Protein AF-A0A3C0MHP8-F1 (afdb_monomer_lite)

Sequence (85 aa):
MVTINSTLDADTAQLIAEEFGHPVKRVAESDVLEGLDGEKDVAEAMTPRAPVVTVMGHVDHGKTSLLDALRQTDVVSREAGGITQ

Radius of gyration: 21.29 Å; chains: 1; bounding box: 47×23×47 Å

Secondary structure (DSSP, 8-state):
---TTPPPPHHHHHHHHHHTTPPP----TTTTSTT-SPPPPPGGG----PPP-----STTSSHHHHHHHHHT---GGGSTTSS--

Foldseek 3Di:
DDDPPDDDDPVRVCVVCVVVVHDDDDDPPVCVVVPPDDPDDDPVPDDDDDDDDDDDDDPPPCSVVVVCVVVVHDVLVVDDPSGDD

pLDDT: mean 83.79, std 9.73, range [60.38, 94.56]

Structure (mmCIF, N/CA/C/O backbone):
data_AF-A0A3C0MHP8-F1
#
_entry.id   AF-A0A3C0MHP8-F1
#
loop_
_atom_site.group_PDB
_atom_site.id
_atom_site.type_symbol
_atom_site.label_atom_id
_atom_site.label_alt_id
_atom_site.label_comp_id
_atom_site.label_asym_id
_atom_site.label_entity_id
_atom_site.label_seq_id
_atom_site.pdbx_PDB_ins_code
_atom_site.Cartn_x
_atom_site.Cartn_y
_atom_site.Cartn_z
_atom_site.occupancy
_atom_site.B_iso_or_equiv
_atom_site.auth_seq_id
_atom_site.auth_comp_id
_atom_site.auth_asym_id
_atom_site.auth_atom_id
_atom_site.pdbx_PDB_model_num
ATOM 1 N N . MET A 1 1 ? 23.135 4.543 18.398 1.00 64.81 1 MET A N 1
ATOM 2 C CA . MET A 1 1 ? 22.428 3.257 18.223 1.00 64.81 1 MET A CA 1
ATOM 3 C C . MET A 1 1 ? 21.666 3.360 16.916 1.00 64.81 1 MET A C 1
ATOM 5 O O . MET A 1 1 ? 20.946 4.337 16.759 1.00 64.81 1 MET A O 1
ATOM 9 N N . VAL A 1 2 ? 21.908 2.456 15.968 1.00 78.69 2 VAL A N 1
ATOM 10 C CA . VAL A 1 2 ? 21.249 2.466 14.651 1.00 78.69 2 VAL A CA 1
ATOM 11 C C . VAL A 1 2 ? 19.827 1.927 14.824 1.00 78.69 2 VAL A C 1
ATOM 13 O O . VAL A 1 2 ? 19.625 0.935 15.522 1.00 78.69 2 VAL A O 1
ATOM 16 N N . THR A 1 3 ? 18.842 2.608 14.249 1.00 84.44 3 THR A N 1
ATOM 17 C CA . THR A 1 3 ? 17.430 2.195 14.231 1.00 84.44 3 THR A CA 1
ATOM 18 C C . THR A 1 3 ? 17.035 1.756 12.823 1.00 84.44 3 THR A C 1
ATOM 20 O O . THR A 1 3 ? 17.741 2.057 11.865 1.00 84.44 3 THR A O 1
ATOM 23 N N . ILE A 1 4 ? 15.886 1.089 12.674 1.00 83.06 4 ILE A N 1
ATOM 24 C CA . ILE A 1 4 ? 15.400 0.605 11.368 1.00 83.06 4 ILE A CA 1
ATOM 25 C C . ILE A 1 4 ? 15.257 1.711 10.305 1.00 83.06 4 ILE A C 1
ATOM 27 O O . ILE A 1 4 ? 15.380 1.435 9.120 1.00 83.06 4 ILE A O 1
ATOM 31 N N . ASN A 1 5 ? 15.065 2.966 10.727 1.00 86.38 5 ASN A N 1
ATOM 32 C CA . ASN A 1 5 ? 14.911 4.125 9.838 1.00 86.38 5 ASN A CA 1
ATOM 33 C C . ASN A 1 5 ? 16.201 4.947 9.683 1.00 86.38 5 ASN A C 1
ATOM 35 O O . ASN A 1 5 ? 16.163 6.073 9.193 1.00 86.38 5 ASN A O 1
ATOM 39 N N . SER A 1 6 ? 17.335 4.442 10.171 1.00 85.00 6 SER A N 1
ATOM 40 C CA . SER A 1 6 ? 18.613 5.138 10.038 1.00 85.00 6 SER A CA 1
ATOM 41 C C . SER A 1 6 ? 19.148 4.976 8.619 1.00 85.00 6 SER A C 1
ATOM 43 O O . SER A 1 6 ? 19.223 3.863 8.104 1.00 85.00 6 SER A O 1
ATOM 45 N N . THR A 1 7 ? 19.538 6.083 7.995 1.00 85.94 7 THR A N 1
ATOM 46 C CA . THR A 1 7 ? 20.212 6.052 6.699 1.00 85.94 7 THR A CA 1
ATOM 47 C C . THR A 1 7 ? 21.608 5.452 6.848 1.00 85.94 7 THR A C 1
ATOM 49 O O . THR A 1 7 ? 22.311 5.716 7.825 1.00 85.94 7 THR A O 1
ATOM 52 N N . LEU A 1 8 ? 22.002 4.632 5.875 1.00 88.50 8 LEU A N 1
ATOM 53 C CA . LEU A 1 8 ? 23.351 4.085 5.767 1.00 88.50 8 LEU A CA 1
ATOM 54 C C . LEU A 1 8 ? 24.126 4.892 4.729 1.00 88.50 8 LEU A C 1
ATOM 56 O O . LEU A 1 8 ? 23.590 5.226 3.672 1.00 88.50 8 LEU A O 1
ATOM 60 N N . ASP A 1 9 ? 25.382 5.203 5.029 1.00 88.56 9 ASP A N 1
ATOM 61 C CA . ASP A 1 9 ? 26.304 5.723 4.028 1.00 88.56 9 ASP A CA 1
ATOM 62 C C . ASP A 1 9 ? 26.717 4.613 3.045 1.00 88.56 9 ASP A C 1
ATOM 64 O O . ASP A 1 9 ? 26.588 3.416 3.321 1.00 88.56 9 ASP A O 1
ATOM 68 N N . ALA A 1 10 ? 27.212 5.019 1.876 1.00 85.00 10 ALA A N 1
ATOM 69 C CA . ALA A 1 10 ? 27.529 4.097 0.791 1.00 85.00 10 ALA A CA 1
ATOM 70 C C . ALA A 1 10 ? 28.651 3.102 1.139 1.00 85.00 10 ALA A C 1
ATOM 72 O O . ALA A 1 10 ? 28.629 1.976 0.639 1.00 85.00 10 ALA A O 1
ATOM 73 N N . ASP A 1 11 ? 29.611 3.487 1.986 1.00 89.50 11 ASP A N 1
ATOM 74 C CA . ASP A 1 11 ? 30.728 2.618 2.361 1.00 89.50 11 ASP A CA 1
ATOM 75 C C . ASP A 1 11 ? 30.242 1.510 3.306 1.00 89.50 11 ASP A C 1
ATOM 77 O O . ASP A 1 11 ? 30.522 0.330 3.078 1.00 89.50 11 ASP A O 1
ATOM 81 N N . THR A 1 12 ? 29.429 1.868 4.305 1.00 90.75 12 THR A N 1
ATOM 82 C CA . THR A 1 12 ? 28.805 0.899 5.217 1.00 90.75 12 THR A CA 1
ATOM 83 C C . THR A 1 12 ? 27.844 -0.036 4.480 1.00 90.75 12 THR A C 1
ATOM 85 O O . THR A 1 12 ? 27.871 -1.248 4.696 1.00 90.75 12 THR A O 1
ATOM 88 N N . ALA A 1 13 ? 27.010 0.495 3.580 1.00 88.94 13 ALA A N 1
ATOM 89 C CA . ALA A 1 13 ? 26.061 -0.310 2.811 1.00 88.94 13 ALA A CA 1
ATOM 90 C C . ALA A 1 13 ? 26.763 -1.320 1.888 1.00 88.94 13 ALA A C 1
ATOM 92 O O . ALA A 1 13 ? 26.320 -2.465 1.781 1.00 88.94 13 ALA A O 1
ATOM 93 N N . GLN A 1 14 ? 27.870 -0.916 1.255 1.00 89.81 14 GLN A N 1
ATOM 94 C CA . GLN A 1 14 ? 28.672 -1.807 0.421 1.00 89.81 14 GLN A CA 1
ATOM 95 C C . GLN A 1 14 ? 29.256 -2.962 1.235 1.00 89.81 14 GLN A C 1
ATOM 97 O O . GLN A 1 14 ? 29.132 -4.113 0.824 1.00 89.81 14 GLN A O 1
ATOM 102 N N . LEU A 1 15 ? 29.853 -2.662 2.389 1.00 91.94 15 LEU A N 1
ATOM 103 C CA . LEU A 1 15 ? 30.479 -3.675 3.236 1.00 91.94 15 LEU A CA 1
ATOM 104 C C . LEU A 1 15 ? 29.463 -4.730 3.696 1.00 91.94 15 LEU A C 1
ATOM 106 O O . LEU A 1 15 ? 29.745 -5.923 3.638 1.00 91.94 15 LEU A O 1
ATOM 110 N N . ILE A 1 16 ? 28.257 -4.291 4.068 1.00 91.56 16 ILE A N 1
ATOM 111 C CA . ILE A 1 16 ? 27.153 -5.191 4.415 1.00 91.56 16 ILE A CA 1
ATOM 112 C C . ILE A 1 16 ? 26.773 -6.053 3.204 1.00 91.56 16 ILE A C 1
ATOM 114 O O . ILE A 1 16 ? 26.728 -7.273 3.307 1.00 91.56 16 ILE A O 1
ATOM 118 N N . ALA A 1 17 ? 26.517 -5.450 2.041 1.00 91.19 17 ALA A N 1
ATOM 119 C CA . ALA A 1 17 ? 26.095 -6.195 0.855 1.00 91.19 17 ALA A CA 1
ATOM 120 C C . ALA A 1 17 ? 27.126 -7.256 0.412 1.00 91.19 17 ALA A C 1
ATOM 122 O O . ALA A 1 17 ? 26.734 -8.365 0.039 1.00 91.19 17 ALA A O 1
ATOM 123 N N . GLU A 1 18 ? 28.422 -6.952 0.515 1.00 92.75 18 GLU A N 1
ATOM 124 C CA . GLU A 1 18 ? 29.509 -7.902 0.248 1.00 92.75 18 GLU A CA 1
ATOM 125 C C . GLU A 1 18 ? 29.545 -9.050 1.269 1.00 92.75 18 GLU A C 1
ATOM 127 O O . GLU A 1 18 ? 29.733 -10.204 0.881 1.00 92.75 18 GLU A O 1
ATOM 132 N N . GLU A 1 19 ? 29.299 -8.774 2.553 1.00 92.81 19 GLU A N 1
ATOM 133 C CA . GLU A 1 19 ? 29.205 -9.798 3.605 1.00 92.81 19 GLU A CA 1
ATOM 134 C C . GLU A 1 19 ? 28.030 -10.766 3.368 1.00 92.81 19 GLU A C 1
ATOM 136 O O . GLU A 1 19 ? 28.143 -11.966 3.620 1.00 92.81 19 GLU A O 1
ATOM 141 N N . PHE A 1 20 ? 26.931 -10.272 2.789 1.00 91.38 20 PHE A N 1
ATOM 142 C CA . PHE A 1 20 ? 25.802 -11.093 2.334 1.00 91.38 20 PHE A CA 1
ATOM 143 C C . PHE A 1 20 ? 26.049 -11.799 0.984 1.00 91.38 20 PHE A C 1
ATOM 145 O O . PHE A 1 20 ? 25.175 -12.518 0.497 1.00 91.38 20 PHE A O 1
ATOM 152 N N . GLY A 1 21 ? 27.232 -11.641 0.380 1.00 90.69 21 GLY A N 1
ATOM 153 C CA . GLY A 1 21 ? 27.623 -12.313 -0.862 1.00 90.69 21 GLY A CA 1
ATOM 154 C C . GLY A 1 21 ? 27.075 -11.667 -2.137 1.00 90.69 21 GLY A C 1
ATOM 155 O O . GLY A 1 21 ? 27.058 -12.311 -3.188 1.00 90.69 21 GLY A O 1
ATOM 156 N N . HIS A 1 22 ? 26.624 -10.412 -2.073 1.00 89.56 22 HIS A N 1
ATOM 157 C CA . HIS A 1 22 ? 26.137 -9.680 -3.238 1.00 89.56 22 HIS A CA 1
ATOM 158 C C . HIS A 1 22 ? 27.254 -8.838 -3.878 1.00 89.56 22 HIS A C 1
ATOM 160 O O . HIS A 1 22 ? 27.953 -8.107 -3.177 1.00 89.56 22 HIS A O 1
ATOM 166 N N . PRO A 1 23 ? 27.424 -8.886 -5.213 1.00 84.69 23 PRO A N 1
ATOM 167 C CA . PRO A 1 23 ? 28.356 -8.005 -5.905 1.00 84.69 23 PRO A CA 1
ATOM 168 C C . PRO A 1 23 ? 27.824 -6.567 -5.894 1.00 84.69 23 PRO A C 1
ATOM 170 O O . PRO A 1 23 ? 26.708 -6.305 -6.345 1.00 84.69 23 PRO A O 1
ATOM 173 N N . VAL A 1 24 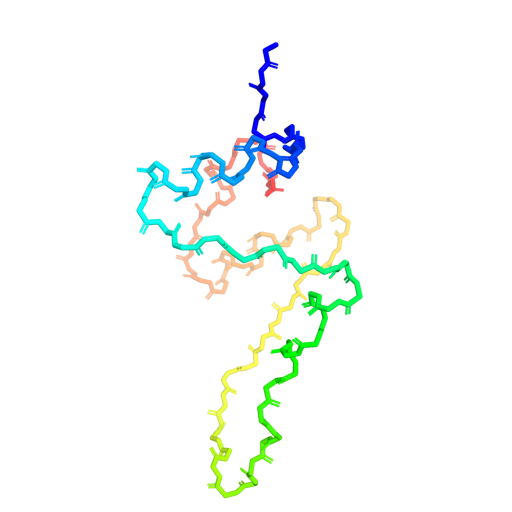? 28.635 -5.627 -5.411 1.00 87.00 24 VAL A N 1
ATOM 174 C CA . VAL A 1 24 ? 28.256 -4.212 -5.318 1.00 87.00 24 VAL A CA 1
ATOM 175 C C . VAL A 1 24 ? 28.845 -3.432 -6.489 1.00 87.00 24 VAL A C 1
ATOM 177 O O . VAL A 1 24 ? 30.046 -3.476 -6.750 1.00 87.00 24 VAL A O 1
ATOM 180 N N . LYS A 1 25 ? 27.999 -2.673 -7.189 1.00 83.69 25 LYS A N 1
ATOM 181 C CA . LYS A 1 25 ? 28.412 -1.708 -8.212 1.00 83.69 25 LYS A CA 1
ATOM 182 C C . LYS A 1 25 ? 27.998 -0.315 -7.760 1.00 83.69 25 LYS A C 1
ATOM 184 O O . LYS A 1 25 ? 26.809 -0.049 -7.613 1.00 83.69 25 LYS A O 1
ATOM 189 N N . ARG A 1 26 ? 28.970 0.581 -7.568 1.00 79.19 26 ARG A N 1
ATOM 190 C CA . ARG A 1 26 ? 28.674 1.999 -7.334 1.00 79.19 26 ARG A CA 1
ATOM 191 C C . ARG A 1 26 ? 28.219 2.640 -8.637 1.00 79.19 26 ARG A C 1
ATOM 193 O O . ARG A 1 26 ? 28.877 2.497 -9.666 1.00 79.19 26 ARG A O 1
ATOM 200 N N . VAL A 1 27 ? 27.098 3.334 -8.565 1.00 77.94 27 VAL A N 1
ATOM 201 C CA . VAL A 1 27 ? 26.502 4.093 -9.663 1.00 77.94 27 VAL A CA 1
ATOM 202 C C . VAL A 1 27 ? 26.258 5.514 -9.164 1.00 77.94 27 VAL A C 1
ATOM 204 O O . VAL A 1 27 ? 26.054 5.707 -7.961 1.00 77.94 27 VAL A O 1
ATOM 207 N N . ALA A 1 28 ? 26.352 6.515 -10.041 1.00 76.56 28 ALA A N 1
ATOM 208 C CA . ALA A 1 28 ? 25.976 7.869 -9.653 1.00 76.56 28 ALA A CA 1
ATOM 209 C C . ALA A 1 28 ? 24.462 7.926 -9.400 1.00 76.56 28 ALA A C 1
ATOM 211 O O . ALA A 1 28 ? 23.712 7.119 -9.942 1.00 76.56 28 ALA A O 1
ATOM 212 N N . GLU A 1 29 ? 23.997 8.882 -8.594 1.00 67.06 29 GLU A N 1
ATOM 213 C CA . GLU A 1 29 ? 22.561 9.041 -8.305 1.00 67.06 29 GLU A CA 1
ATOM 214 C C . GLU A 1 29 ? 21.733 9.241 -9.590 1.00 67.06 29 GLU A C 1
ATOM 216 O O . GLU A 1 29 ? 20.614 8.745 -9.692 1.00 67.06 29 GLU A O 1
ATOM 221 N N . SER A 1 30 ? 22.325 9.878 -10.608 1.00 69.19 30 SER A N 1
ATOM 222 C CA . SER A 1 30 ? 21.765 10.002 -11.960 1.00 69.19 30 SER A CA 1
ATOM 223 C C . SER A 1 30 ? 21.529 8.660 -12.651 1.00 69.19 30 SER A C 1
ATOM 225 O O . SER A 1 30 ? 20.549 8.504 -13.374 1.00 69.19 30 SER A O 1
ATOM 227 N N . ASP A 1 31 ? 22.405 7.693 -12.405 1.00 68.56 31 ASP A N 1
ATOM 228 C CA . AS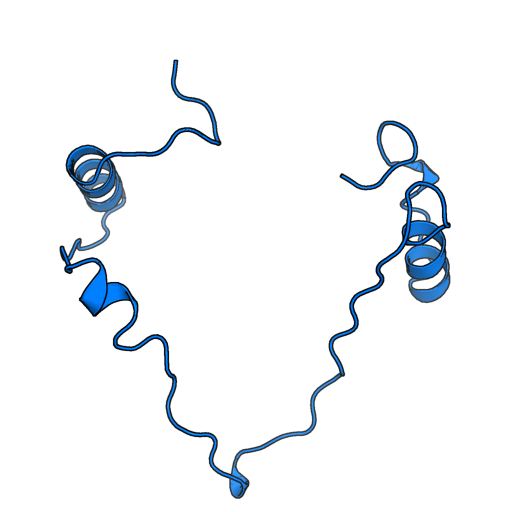P A 1 31 ? 22.451 6.417 -13.116 1.00 68.56 31 ASP A CA 1
ATOM 229 C C . ASP A 1 31 ? 21.553 5.370 -12.435 1.00 68.56 31 ASP A C 1
ATOM 231 O O . ASP A 1 31 ? 21.256 4.334 -13.019 1.00 68.56 31 ASP A O 1
ATOM 235 N N . VAL A 1 32 ? 21.094 5.625 -11.200 1.00 65.31 32 VAL A N 1
ATOM 236 C CA . VAL A 1 32 ? 20.116 4.771 -10.492 1.00 65.31 32 VAL A CA 1
ATOM 237 C C . VAL A 1 32 ? 18.765 4.769 -11.212 1.00 65.31 32 VAL A C 1
ATOM 239 O O . VAL A 1 32 ? 18.026 3.789 -11.144 1.00 65.31 32 VAL A O 1
ATOM 242 N N . LEU A 1 33 ? 18.435 5.867 -11.898 1.00 62.88 33 LEU A N 1
ATOM 243 C CA . LEU A 1 33 ? 17.203 5.992 -12.673 1.00 62.88 33 LEU A CA 1
ATOM 244 C C . LEU A 1 33 ? 17.318 5.334 -14.057 1.00 62.88 33 LEU A C 1
ATOM 246 O O . LEU A 1 33 ? 16.309 4.896 -14.611 1.00 62.88 33 LEU A O 1
ATOM 250 N N . GLU A 1 34 ? 18.532 5.230 -14.606 1.00 60.78 34 GLU A N 1
ATOM 251 C CA . GLU A 1 34 ? 18.786 4.580 -15.893 1.00 60.78 34 GLU A CA 1
ATOM 252 C C . GLU A 1 34 ? 18.590 3.058 -15.771 1.00 60.78 34 GLU A C 1
ATOM 254 O O . GLU A 1 34 ? 19.393 2.342 -15.177 1.00 60.78 34 GLU A O 1
ATOM 259 N N . GLY A 1 35 ? 17.496 2.551 -16.349 1.00 60.38 35 GLY A N 1
ATOM 260 C CA . GLY A 1 35 ? 17.135 1.126 -16.325 1.00 60.38 35 GLY A CA 1
ATOM 261 C C . GLY A 1 35 ? 15.976 0.765 -15.392 1.00 60.38 35 GLY A C 1
ATOM 262 O O . GLY A 1 35 ? 15.606 -0.406 -15.325 1.00 60.38 35 GLY A O 1
ATOM 263 N N . LEU A 1 36 ? 15.370 1.745 -14.707 1.00 62.34 36 LEU A N 1
ATOM 264 C CA . LEU A 1 36 ? 14.056 1.558 -14.070 1.00 62.34 36 LEU A CA 1
ATOM 265 C C . LEU A 1 36 ? 12.922 1.460 -15.098 1.00 62.34 36 LEU A C 1
ATOM 267 O O . LEU A 1 36 ? 11.878 0.872 -14.812 1.00 62.34 36 LEU A O 1
ATOM 271 N N . ASP A 1 37 ? 13.131 2.010 -16.293 1.00 67.06 37 ASP A N 1
ATOM 272 C CA . ASP A 1 37 ? 12.242 1.799 -17.425 1.00 67.06 37 ASP A CA 1
ATOM 273 C C . ASP A 1 37 ? 12.441 0.375 -17.958 1.00 67.06 37 ASP A C 1
ATOM 275 O O . ASP A 1 37 ? 13.478 0.037 -18.533 1.00 67.06 37 ASP A O 1
ATOM 279 N N . GLY A 1 38 ? 11.435 -0.474 -17.747 1.00 68.88 38 GLY A N 1
ATOM 280 C CA . GLY A 1 38 ? 11.354 -1.773 -18.407 1.00 68.88 38 GLY A CA 1
ATOM 281 C C . GLY A 1 38 ? 11.214 -1.626 -19.924 1.00 68.88 38 GLY A C 1
ATOM 282 O O . GLY A 1 38 ? 10.959 -0.538 -20.451 1.00 68.88 38 GLY A O 1
ATOM 283 N N . GLU A 1 39 ? 11.356 -2.735 -20.652 1.00 77.88 39 GLU A N 1
ATOM 284 C CA . GLU A 1 39 ? 11.020 -2.737 -22.076 1.00 77.88 39 GLU A CA 1
ATOM 285 C C . GLU A 1 39 ? 9.577 -2.264 -22.284 1.00 77.88 39 GLU A C 1
ATOM 287 O O . GLU A 1 39 ? 8.686 -2.547 -21.481 1.00 77.88 39 GLU A O 1
ATOM 292 N N . LYS A 1 40 ? 9.343 -1.517 -23.368 1.00 80.06 40 LYS A N 1
ATOM 293 C CA . LYS A 1 40 ? 7.996 -1.049 -23.700 1.00 80.06 40 LYS A CA 1
ATOM 294 C C . LYS A 1 40 ? 7.077 -2.246 -23.912 1.00 80.06 40 LYS A C 1
ATOM 296 O O . LYS A 1 40 ? 7.414 -3.151 -24.673 1.00 80.06 40 LYS A O 1
ATOM 301 N N . ASP A 1 41 ? 5.896 -2.189 -23.304 1.00 82.44 41 ASP A N 1
ATOM 302 C CA . ASP A 1 41 ? 4.869 -3.209 -23.482 1.00 82.44 41 ASP A CA 1
ATOM 303 C C . ASP A 1 41 ? 4.552 -3.414 -24.971 1.00 82.44 41 ASP A C 1
ATOM 305 O O . ASP A 1 41 ? 4.261 -2.468 -25.711 1.00 82.44 41 ASP A O 1
ATOM 309 N N . VAL A 1 42 ? 4.576 -4.673 -25.410 1.00 88.50 42 VAL A N 1
ATOM 310 C CA . VAL A 1 42 ? 4.134 -5.069 -26.750 1.00 88.50 42 VAL A CA 1
ATOM 311 C C . VAL A 1 42 ? 2.646 -5.397 -26.674 1.00 88.50 42 VAL A C 1
ATOM 313 O O . VAL A 1 42 ? 2.240 -6.232 -25.868 1.00 88.50 42 VAL A O 1
ATOM 316 N N . ALA A 1 43 ? 1.820 -4.765 -27.512 1.00 81.44 43 ALA A N 1
ATOM 317 C CA . ALA A 1 43 ? 0.356 -4.887 -27.452 1.00 81.44 43 ALA A CA 1
ATOM 318 C C . ALA A 1 43 ? -0.143 -6.345 -27.517 1.00 81.44 43 ALA A C 1
ATOM 320 O O . ALA A 1 43 ? -1.117 -6.702 -26.861 1.00 81.44 43 ALA A O 1
ATOM 321 N N . GLU A 1 44 ? 0.555 -7.194 -28.271 1.00 87.62 44 GLU A N 1
ATOM 322 C CA . GLU A 1 44 ? 0.258 -8.624 -28.435 1.00 87.62 44 GLU A CA 1
ATOM 323 C C . GLU A 1 44 ? 0.571 -9.457 -27.180 1.00 87.62 44 GLU A C 1
ATOM 325 O O . GLU A 1 44 ? 0.004 -10.533 -27.002 1.00 87.62 44 GLU A O 1
ATOM 330 N N . ALA A 1 45 ? 1.452 -8.964 -26.304 1.00 86.00 45 ALA A N 1
ATOM 331 C CA . ALA A 1 45 ? 1.841 -9.609 -25.050 1.00 86.00 45 ALA A CA 1
ATOM 332 C C . ALA A 1 45 ? 1.023 -9.114 -23.841 1.00 86.00 45 ALA A C 1
ATOM 334 O O . ALA A 1 45 ? 1.191 -9.619 -22.730 1.00 86.00 45 ALA A O 1
ATOM 335 N N . MET A 1 46 ? 0.134 -8.132 -24.031 1.00 88.31 46 MET A N 1
ATOM 336 C CA . MET A 1 46 ? -0.689 -7.605 -22.947 1.00 88.31 46 MET A CA 1
ATOM 337 C C . MET A 1 46 ? -1.801 -8.584 -22.568 1.00 88.31 46 MET A C 1
ATOM 339 O O . MET A 1 46 ? -2.628 -8.980 -23.388 1.00 88.31 46 MET A O 1
ATOM 343 N N . THR A 1 47 ? -1.876 -8.914 -21.282 1.00 90.88 47 THR A N 1
ATOM 344 C CA . THR A 1 47 ? -2.946 -9.740 -20.716 1.00 90.88 47 THR A CA 1
ATOM 345 C C . THR A 1 47 ? -3.828 -8.922 -19.775 1.00 90.88 47 THR A C 1
ATOM 347 O O . THR A 1 47 ? -3.308 -8.075 -19.041 1.00 90.88 47 THR A O 1
ATOM 350 N N . PRO A 1 48 ? -5.147 -9.187 -19.712 1.00 92.38 48 PRO A N 1
ATOM 351 C CA . PRO A 1 48 ? -6.008 -8.584 -18.702 1.00 92.38 48 PRO A CA 1
ATOM 352 C C . PRO A 1 48 ? -5.490 -8.876 -17.289 1.00 92.38 48 PRO A C 1
ATOM 354 O O . PRO A 1 48 ? -5.169 -10.018 -16.963 1.00 92.38 48 PRO A O 1
ATOM 357 N N . ARG A 1 49 ? -5.441 -7.849 -16.438 1.00 92.81 49 ARG A N 1
ATOM 358 C CA . ARG A 1 49 ? -5.076 -7.971 -15.021 1.00 92.81 49 ARG A CA 1
ATOM 359 C C . ARG A 1 49 ? -6.152 -7.360 -14.137 1.00 92.81 49 ARG A C 1
ATOM 361 O O . ARG A 1 49 ? -6.878 -6.464 -14.566 1.00 92.81 49 ARG A O 1
ATOM 368 N N . ALA A 1 50 ? -6.234 -7.833 -12.899 1.00 94.56 50 ALA A N 1
ATOM 369 C CA . ALA A 1 50 ? -7.116 -7.230 -11.911 1.00 94.56 50 ALA A CA 1
ATOM 370 C C . ALA A 1 50 ? -6.718 -5.760 -11.655 1.00 94.56 50 ALA A C 1
ATOM 372 O O . ALA A 1 50 ? -5.525 -5.436 -11.671 1.00 94.56 50 ALA A O 1
ATOM 373 N N . PRO A 1 51 ? -7.691 -4.863 -11.424 1.00 94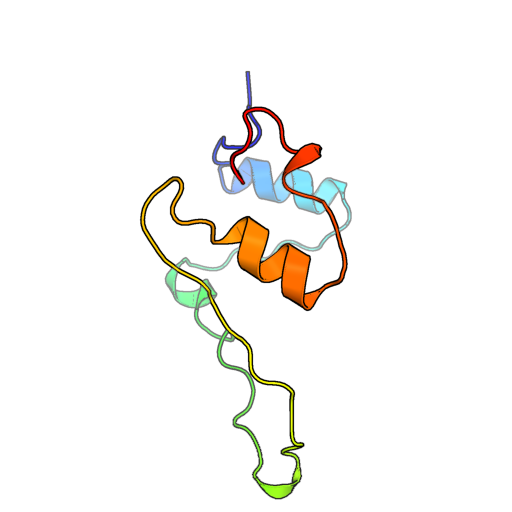.56 51 PRO A N 1
ATOM 374 C CA . PRO A 1 51 ? -7.399 -3.481 -11.079 1.00 94.56 51 PRO A CA 1
ATOM 375 C C . PRO A 1 51 ? -6.743 -3.398 -9.698 1.00 94.56 51 PRO A C 1
ATOM 377 O O . PRO A 1 51 ? -7.120 -4.113 -8.769 1.00 94.56 51 PRO A O 1
ATOM 380 N N . VAL A 1 52 ? -5.792 -2.479 -9.558 1.00 94.38 52 VAL A N 1
ATOM 381 C CA . VAL A 1 52 ? -5.250 -2.083 -8.256 1.00 94.38 52 VAL A CA 1
ATOM 382 C C . VAL A 1 52 ? -6.070 -0.899 -7.757 1.00 94.38 52 VAL A C 1
ATOM 384 O O . VAL A 1 52 ? -6.245 0.079 -8.482 1.00 94.38 52 VAL A O 1
ATOM 387 N N . VAL A 1 53 ? -6.593 -0.998 -6.536 1.00 94.06 53 VAL A N 1
ATOM 388 C CA . VAL A 1 53 ? -7.474 0.015 -5.944 1.00 94.06 53 VAL A CA 1
ATOM 389 C C . VAL A 1 53 ? -6.891 0.483 -4.617 1.00 94.06 53 VAL A C 1
ATOM 391 O O . VAL A 1 53 ? -6.620 -0.332 -3.738 1.00 94.06 53 VAL A O 1
ATOM 394 N N . THR A 1 54 ? -6.748 1.799 -4.463 1.00 94.00 54 THR A N 1
ATOM 395 C CA . THR A 1 54 ? -6.318 2.437 -3.212 1.00 94.00 54 THR A CA 1
ATOM 396 C C . THR A 1 54 ? -7.511 3.115 -2.543 1.00 94.00 54 THR A C 1
ATOM 398 O O . THR A 1 54 ? -8.212 3.903 -3.176 1.00 94.00 54 THR A O 1
ATOM 401 N N . VAL A 1 55 ? -7.728 2.841 -1.254 1.00 91.75 55 VAL A N 1
ATOM 402 C CA . VAL A 1 55 ? -8.793 3.461 -0.448 1.00 91.75 55 VAL A CA 1
ATOM 403 C C . VAL A 1 55 ? -8.185 4.551 0.433 1.00 91.75 55 VAL A C 1
ATOM 405 O O . VAL A 1 55 ? -7.460 4.259 1.380 1.00 91.75 55 VAL A O 1
ATOM 408 N N . MET A 1 56 ? -8.480 5.816 0.127 1.00 92.56 56 MET A N 1
ATOM 409 C CA . MET A 1 56 ? -7.989 6.982 0.875 1.00 92.56 56 MET A CA 1
ATOM 410 C C . MET A 1 56 ? -9.130 7.700 1.603 1.00 92.56 56 MET A C 1
ATOM 412 O O . MET A 1 56 ? -10.281 7.649 1.179 1.00 92.56 56 MET A O 1
ATOM 416 N N . GLY A 1 57 ? -8.813 8.385 2.703 1.00 91.38 57 GLY A N 1
ATOM 417 C CA . GLY A 1 57 ? -9.792 9.116 3.510 1.00 91.38 57 GLY A CA 1
ATOM 418 C C . GLY A 1 57 ? -9.264 9.478 4.898 1.00 91.38 57 GLY A C 1
ATOM 419 O O . GLY A 1 57 ? -8.251 8.931 5.345 1.00 91.38 57 GLY A O 1
ATOM 420 N N . HIS A 1 58 ? -9.968 10.381 5.584 1.00 91.56 58 HIS A N 1
ATOM 421 C CA . HIS A 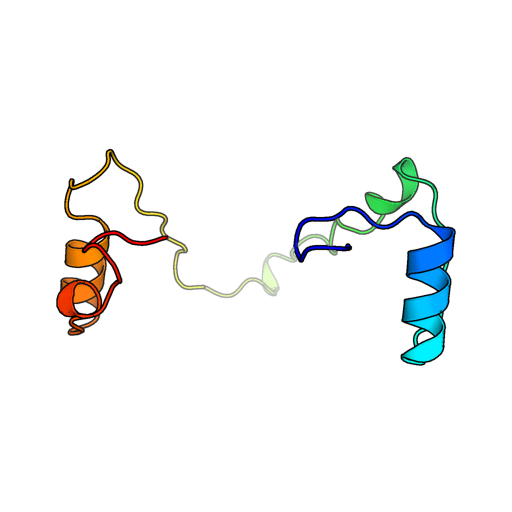1 58 ? -9.618 10.848 6.930 1.00 91.56 58 HIS A CA 1
ATOM 422 C C . HIS A 1 58 ? -9.560 9.698 7.956 1.00 91.56 58 HIS A C 1
ATOM 424 O O . HIS A 1 58 ? -10.036 8.584 7.696 1.00 91.56 58 HIS A O 1
ATOM 430 N N . VAL A 1 59 ? -8.922 9.942 9.102 1.00 86.38 59 VAL A N 1
ATOM 431 C CA . VAL A 1 59 ? -8.851 8.976 10.212 1.00 86.38 59 VAL A CA 1
ATOM 432 C C . VAL A 1 59 ? -10.276 8.615 10.660 1.00 86.38 59 VAL A C 1
ATOM 434 O O . VAL A 1 59 ? -11.185 9.430 10.536 1.00 86.38 59 VAL A O 1
ATOM 437 N N . ASP A 1 60 ? -10.491 7.362 11.062 1.00 84.69 60 ASP A N 1
ATOM 438 C CA . ASP A 1 60 ? -11.780 6.814 11.531 1.00 84.69 60 ASP A CA 1
ATOM 439 C C . ASP A 1 60 ? -12.956 6.808 10.537 1.00 84.69 60 ASP A C 1
ATOM 441 O O . ASP A 1 60 ? -14.082 6.474 10.891 1.00 84.69 60 ASP A O 1
ATOM 445 N N . HIS A 1 61 ? -12.716 7.058 9.246 1.00 92.06 61 HIS A N 1
ATOM 446 C CA . HIS A 1 61 ? -13.752 6.943 8.203 1.00 92.06 61 HIS A CA 1
ATOM 447 C C . HIS A 1 61 ? -14.008 5.494 7.724 1.00 92.06 61 HIS A C 1
ATOM 449 O O . HIS A 1 61 ? -14.534 5.281 6.634 1.00 92.06 61 HIS A O 1
ATOM 455 N N . GLY A 1 62 ? -13.605 4.480 8.496 1.00 89.38 62 GLY A N 1
ATOM 456 C CA . GLY A 1 62 ? -13.940 3.078 8.206 1.00 89.38 62 GLY A CA 1
ATOM 457 C C . GLY A 1 62 ? -13.252 2.463 6.979 1.00 89.38 62 GLY A C 1
ATOM 458 O O . GLY A 1 62 ? -13.759 1.491 6.423 1.00 89.38 62 GLY A O 1
ATOM 459 N N . LYS A 1 63 ? -12.095 2.993 6.550 1.00 94.12 63 LYS A N 1
ATOM 460 C CA . LYS A 1 63 ? -11.313 2.452 5.414 1.00 94.12 63 LYS A CA 1
ATOM 461 C C . LYS A 1 63 ? -11.020 0.955 5.577 1.00 94.12 63 LYS A C 1
ATOM 463 O O . LYS A 1 63 ? -11.212 0.174 4.652 1.00 94.12 63 LYS A O 1
ATOM 468 N N . THR A 1 64 ? -10.598 0.561 6.770 1.00 90.12 64 THR A N 1
ATOM 469 C CA . THR A 1 64 ? -10.219 -0.816 7.106 1.00 90.12 64 THR A CA 1
ATOM 470 C C . THR A 1 64 ? -11.445 -1.709 7.252 1.00 90.12 64 THR A C 1
ATOM 472 O O . THR A 1 64 ? -11.456 -2.819 6.734 1.00 90.12 64 THR A O 1
ATOM 475 N N . SER A 1 65 ? -12.534 -1.181 7.819 1.00 91.50 65 SER A N 1
ATOM 476 C CA . SER A 1 65 ? -13.826 -1.874 7.894 1.00 91.50 65 SER A CA 1
ATOM 477 C C . SER A 1 65 ? -14.401 -2.199 6.510 1.00 91.50 65 SER A C 1
ATOM 479 O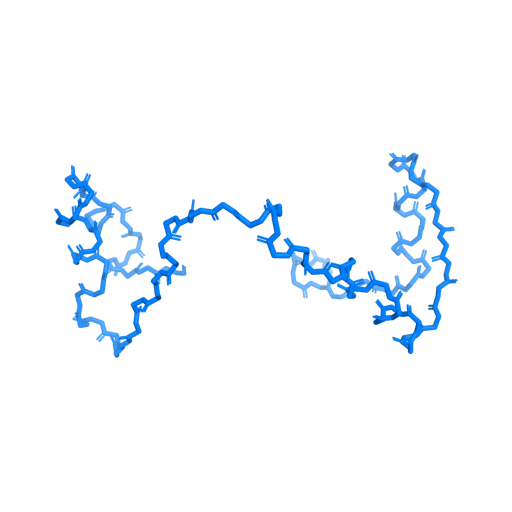 O . SER A 1 65 ? -14.977 -3.267 6.319 1.00 91.50 65 SER A O 1
ATOM 481 N N . LEU A 1 66 ? -14.220 -1.312 5.523 1.00 92.62 66 LEU A N 1
ATOM 482 C CA . LEU A 1 66 ? -14.604 -1.577 4.133 1.00 92.62 66 LEU A CA 1
ATOM 483 C C . LEU A 1 66 ? -13.817 -2.760 3.550 1.00 92.62 66 LEU A C 1
ATOM 485 O O . LEU A 1 66 ? -14.400 -3.631 2.902 1.00 92.62 66 LEU A O 1
ATOM 489 N N . LEU A 1 67 ? -12.502 -2.801 3.784 1.00 92.81 67 LEU A N 1
ATOM 490 C CA . LEU A 1 67 ? -11.658 -3.906 3.327 1.00 92.81 67 LEU A CA 1
ATOM 491 C C . LEU A 1 67 ? -12.020 -5.221 4.027 1.00 92.81 67 LEU A C 1
ATOM 493 O O . LEU A 1 67 ? -12.051 -6.259 3.370 1.00 92.81 67 LEU A O 1
ATOM 497 N N . ASP A 1 68 ? -12.350 -5.174 5.316 1.00 92.81 68 ASP A N 1
ATOM 498 C CA . ASP A 1 68 ? -12.801 -6.334 6.087 1.00 92.81 68 ASP A CA 1
ATOM 499 C C . ASP A 1 68 ? -14.122 -6.906 5.561 1.00 92.81 68 ASP A C 1
ATO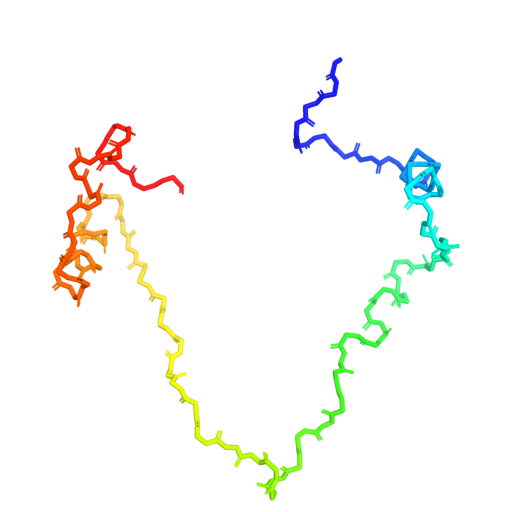M 501 O O . ASP A 1 68 ? -14.226 -8.113 5.333 1.00 92.81 68 ASP A O 1
ATOM 505 N N . ALA A 1 69 ? -15.098 -6.047 5.250 1.00 92.88 69 ALA A N 1
ATOM 506 C CA . ALA A 1 69 ? -16.364 -6.470 4.655 1.00 92.88 69 ALA A CA 1
ATOM 507 C C . ALA A 1 69 ? -16.172 -7.136 3.278 1.00 92.88 69 ALA A C 1
ATOM 509 O O . ALA A 1 69 ? -16.806 -8.151 2.988 1.00 92.88 69 ALA A O 1
ATOM 510 N N . LEU A 1 70 ? -15.274 -6.599 2.442 1.00 92.44 70 LEU A N 1
ATOM 511 C CA . LEU A 1 70 ? -14.949 -7.176 1.131 1.00 92.44 70 LEU A CA 1
ATOM 512 C C . LEU A 1 70 ? -14.211 -8.516 1.244 1.00 92.44 70 LEU A C 1
ATOM 514 O O . LEU A 1 70 ? -14.398 -9.394 0.402 1.00 92.44 70 LEU A O 1
ATOM 518 N N . ARG A 1 71 ? -13.367 -8.674 2.268 1.00 92.56 71 ARG A N 1
ATOM 519 C CA . ARG A 1 71 ? -12.525 -9.862 2.467 1.00 92.56 71 ARG A CA 1
ATOM 520 C C . ARG A 1 71 ? -13.155 -10.920 3.371 1.00 92.56 71 ARG A C 1
ATOM 522 O O . ARG A 1 71 ? -12.581 -11.998 3.487 1.00 92.56 71 ARG A O 1
ATOM 529 N N . GLN A 1 72 ? -14.309 -10.634 3.979 1.00 92.38 72 GLN A N 1
ATOM 530 C CA . GLN A 1 72 ? -14.926 -11.465 5.021 1.00 92.38 72 GLN A CA 1
ATOM 531 C C . GLN A 1 72 ? -13.951 -11.737 6.180 1.00 92.38 72 GLN A C 1
ATOM 533 O O . GLN A 1 72 ? -13.861 -12.848 6.703 1.00 92.38 72 GLN A O 1
ATOM 538 N N . THR A 1 73 ? -13.189 -10.710 6.554 1.00 91.00 73 THR A N 1
ATOM 539 C CA . THR A 1 73 ? -12.223 -10.736 7.655 1.00 91.00 73 THR A CA 1
ATOM 540 C C . THR A 1 73 ? -12.636 -9.769 8.756 1.00 91.00 73 THR A C 1
ATOM 542 O O . THR A 1 73 ? -13.546 -8.966 8.579 1.00 91.00 73 THR A O 1
ATOM 545 N N . ASP A 1 74 ? -11.978 -9.874 9.907 1.00 83.88 74 ASP A N 1
ATOM 546 C CA . ASP A 1 74 ? -12.130 -8.934 11.018 1.00 83.88 74 ASP A CA 1
ATOM 547 C C . ASP A 1 74 ? -10.735 -8.590 11.553 1.00 83.88 74 ASP A C 1
ATOM 549 O O . ASP A 1 74 ? -10.246 -9.158 12.535 1.00 83.88 74 ASP A O 1
ATOM 553 N N . VAL A 1 75 ? -10.030 -7.761 10.783 1.00 85.06 75 VAL A N 1
ATOM 554 C CA . VAL A 1 75 ? -8.683 -7.278 11.098 1.00 85.06 75 VAL A CA 1
ATOM 555 C C . VAL A 1 75 ? -8.769 -6.058 12.009 1.00 85.06 75 VAL A C 1
ATOM 557 O O . VAL A 1 75 ? -7.973 -5.961 12.940 1.00 85.06 75 VAL A O 1
ATOM 560 N N . VAL A 1 76 ? -9.770 -5.190 11.816 1.00 80.69 76 VAL A N 1
ATOM 561 C CA . VAL A 1 76 ? -9.994 -3.993 12.646 1.00 80.69 76 VAL A CA 1
ATOM 562 C C . VAL A 1 76 ? -10.049 -4.330 14.138 1.00 80.69 76 VAL A C 1
ATOM 564 O O . VAL A 1 76 ? -9.458 -3.615 14.945 1.00 80.69 76 VAL A O 1
ATOM 567 N N . SER A 1 77 ? -10.697 -5.435 14.524 1.00 76.50 77 SER A N 1
ATOM 568 C CA . SER A 1 77 ? -10.785 -5.845 15.934 1.00 76.50 77 SER A CA 1
ATOM 569 C C . SER A 1 77 ? -9.452 -6.295 16.546 1.00 76.50 77 SER A C 1
ATOM 571 O O . SER A 1 77 ? -9.336 -6.391 17.770 1.00 76.50 77 SER A O 1
ATOM 573 N N . ARG A 1 78 ? -8.439 -6.567 15.715 1.00 76.88 78 ARG A N 1
ATOM 574 C CA . ARG A 1 78 ? -7.121 -7.084 16.114 1.00 76.88 78 ARG A CA 1
ATOM 575 C C . ARG A 1 78 ? -6.000 -6.050 15.990 1.00 76.88 78 ARG A C 1
ATOM 577 O O . ARG A 1 78 ? -4.880 -6.340 16.409 1.00 76.88 78 ARG A O 1
ATOM 584 N N . GLU A 1 79 ? -6.273 -4.868 15.439 1.00 80.06 79 GLU A N 1
ATOM 585 C CA . GLU A 1 79 ? -5.281 -3.801 15.296 1.00 80.06 79 GLU A CA 1
ATOM 586 C C . GLU A 1 79 ? -5.059 -3.045 16.613 1.00 80.06 79 GLU A C 1
ATOM 588 O O . GLU A 1 79 ? -5.993 -2.645 17.314 1.00 80.06 79 GLU A O 1
ATOM 593 N N . ALA A 1 80 ? -3.787 -2.827 16.955 1.00 68.31 80 ALA A N 1
ATOM 594 C CA . ALA A 1 80 ? -3.405 -2.091 18.151 1.00 68.31 80 ALA A CA 1
ATOM 595 C C . ALA A 1 80 ? -3.875 -0.629 18.049 1.00 68.31 80 ALA A C 1
ATOM 597 O O . ALA A 1 80 ? -3.344 0.151 17.262 1.00 68.31 80 ALA A O 1
ATOM 598 N N . GLY A 1 81 ? -4.864 -0.259 18.868 1.00 69.81 81 GLY A N 1
ATOM 599 C CA . GLY A 1 81 ? -5.444 1.087 18.884 1.00 69.81 81 GLY A CA 1
ATOM 600 C C . GLY A 1 81 ? -6.634 1.292 17.942 1.00 69.81 81 GLY A C 1
ATOM 601 O O . GLY A 1 81 ? -7.106 2.419 17.840 1.00 69.81 81 GLY A O 1
ATOM 602 N N . GLY A 1 82 ? -7.134 0.239 17.280 1.00 68.75 82 GLY A N 1
ATOM 603 C CA . GLY A 1 82 ? -8.301 0.328 16.390 1.00 68.75 82 GLY A CA 1
ATOM 604 C C . GLY A 1 82 ? -8.060 1.129 15.105 1.00 68.75 82 GLY A C 1
ATOM 605 O O . GLY A 1 82 ? -9.020 1.514 14.439 1.00 68.75 82 GLY A O 1
ATOM 606 N N . ILE A 1 83 ? -6.791 1.386 14.771 1.00 71.81 83 ILE A N 1
ATOM 607 C CA . ILE A 1 83 ? -6.355 2.079 13.559 1.00 71.81 83 ILE A CA 1
ATOM 608 C C . ILE A 1 83 ? -5.317 1.239 12.812 1.00 71.81 83 ILE A C 1
ATOM 610 O O . ILE A 1 83 ? -4.498 0.550 13.423 1.00 71.81 83 ILE A O 1
ATOM 614 N N . THR A 1 84 ? -5.312 1.368 11.489 1.00 74.38 84 THR A N 1
ATOM 615 C CA . THR A 1 84 ? -4.311 0.749 10.612 1.00 74.38 84 THR A CA 1
ATOM 616 C C . THR A 1 84 ? -3.062 1.627 10.573 1.00 74.38 84 THR A C 1
ATOM 618 O O . THR A 1 84 ? -3.185 2.832 10.329 1.00 74.38 84 THR A O 1
ATOM 621 N N . GLN A 1 85 ? -1.890 1.040 10.850 1.00 68.25 85 GLN A N 1
ATOM 622 C CA . GLN A 1 85 ? -0.582 1.720 10.841 1.00 68.25 85 GLN A CA 1
ATOM 623 C C . GLN A 1 85 ? 0.082 1.695 9.466 1.00 68.25 85 GLN A C 1
ATOM 625 O O . GLN A 1 85 ? -0.054 0.667 8.764 1.00 68.25 85 GLN A O 1
#